Protein AF-A0A852DT13-F1 (afdb_monomer_lite)

Secondary structure (DSSP, 8-state):
-HHHHHHHHHHT-GGGTT--HHHHHHHHHHHIIIIIS--S--S-HHHHH--------SS--SS-HHHHHHHHHHH-

pLDDT: mean 96.14, std 3.28, range [72.19, 98.75]

Radius of gyration: 15.36 Å; chains: 1; bounding box: 38×34×32 Å

Structure (mmCIF, N/CA/C/O backbone):
data_AF-A0A852DT13-F1
#
_entry.id   AF-A0A852DT13-F1
#
loop_
_atom_site.group_PDB
_atom_site.id
_atom_site.type_symbol
_atom_site.label_atom_id
_atom_site.label_alt_id
_atom_site.label_comp_id
_atom_site.label_asym_id
_atom_site.label_entity_id
_atom_site.label_seq_id
_atom_site.pdbx_PDB_ins_code
_atom_site.Cartn_x
_atom_site.Cartn_y
_atom_site.Cartn_z
_atom_site.occupancy
_atom_site.B_iso_or_equiv
_atom_site.auth_seq_id
_atom_site.auth_comp_id
_atom_site.auth_asym_id
_atom_site.auth_atom_id
_atom_site.pdbx_PDB_model_num
ATOM 1 N N . PRO A 1 1 ? -4.547 5.098 0.041 1.00 97.62 1 PRO A N 1
ATOM 2 C CA . PRO A 1 1 ? -3.834 5.693 1.215 1.00 97.62 1 PRO A CA 1
ATOM 3 C C . PRO A 1 1 ? -4.744 6.060 2.399 1.00 97.62 1 PRO A C 1
ATOM 5 O O . PRO A 1 1 ? -4.387 5.838 3.552 1.00 97.62 1 PRO A O 1
ATOM 8 N N . GLN A 1 2 ? -5.919 6.615 2.105 1.00 97.94 2 GLN A N 1
ATOM 9 C CA . GLN A 1 2 ? -6.945 7.055 3.048 1.00 97.94 2 GLN A CA 1
ATOM 10 C C . GLN A 1 2 ? -7.430 5.896 3.926 1.00 97.94 2 GLN A C 1
ATOM 12 O O . GLN A 1 2 ? -7.357 5.995 5.148 1.00 97.94 2 GLN A O 1
ATOM 17 N N . THR A 1 3 ? -7.757 4.750 3.321 1.00 97.25 3 THR A N 1
ATOM 18 C CA . THR A 1 3 ? -8.113 3.515 4.038 1.00 97.25 3 THR A CA 1
ATOM 19 C C . THR A 1 3 ? -7.022 3.083 5.024 1.00 97.25 3 THR A C 1
ATOM 21 O O . THR A 1 3 ? -7.312 2.665 6.143 1.00 97.25 3 THR A O 1
ATOM 24 N N . CYS A 1 4 ? -5.741 3.227 4.664 1.00 97.69 4 CYS A N 1
ATOM 25 C CA . CYS A 1 4 ? -4.635 2.931 5.580 1.00 97.69 4 CYS A CA 1
ATOM 26 C C . CYS A 1 4 ? -4.595 3.905 6.766 1.00 97.69 4 CYS A C 1
ATOM 28 O O . CYS A 1 4 ? -4.340 3.478 7.891 1.00 97.69 4 CYS A O 1
ATOM 30 N N . LEU A 1 5 ? -4.863 5.195 6.537 1.00 97.94 5 LEU A N 1
ATOM 31 C CA . LEU A 1 5 ? -4.917 6.201 7.599 1.00 97.94 5 LEU A CA 1
ATOM 32 C C . LEU A 1 5 ? -6.073 5.936 8.569 1.00 97.94 5 LEU A C 1
ATOM 34 O O . LEU A 1 5 ? -5.897 6.030 9.781 1.00 97.94 5 LEU A O 1
ATOM 38 N N . GLU A 1 6 ? -7.245 5.581 8.048 1.00 96.69 6 GLU A N 1
ATOM 39 C CA . GLU A 1 6 ? -8.409 5.195 8.851 1.00 96.69 6 GLU A CA 1
ATOM 40 C C . GLU A 1 6 ? -8.108 3.964 9.710 1.00 96.69 6 GLU A C 1
ATOM 42 O O . GLU A 1 6 ? -8.364 3.973 10.915 1.00 96.69 6 GLU A O 1
ATOM 47 N N . ARG A 1 7 ? -7.476 2.938 9.125 1.00 96.69 7 ARG A N 1
ATOM 48 C CA . ARG A 1 7 ? -7.046 1.729 9.847 1.00 96.69 7 ARG A CA 1
ATOM 49 C C . ARG A 1 7 ? -6.002 2.033 10.922 1.00 96.69 7 ARG A C 1
ATOM 51 O O . ARG A 1 7 ? -6.107 1.501 12.026 1.00 96.69 7 ARG A O 1
ATOM 58 N N . LEU A 1 8 ? -5.037 2.912 10.639 1.00 97.19 8 LEU A N 1
ATOM 59 C CA . LEU A 1 8 ? -4.065 3.389 11.629 1.00 97.19 8 LEU A CA 1
ATOM 60 C C . LEU A 1 8 ? -4.760 4.061 12.816 1.00 97.19 8 LEU A C 1
ATOM 62 O O . LEU A 1 8 ? -4.502 3.708 13.966 1.00 97.19 8 LEU A O 1
ATOM 66 N N . ARG A 1 9 ? -5.689 4.982 12.534 1.00 96.25 9 ARG A N 1
ATOM 67 C CA . ARG A 1 9 ? -6.465 5.692 13.560 1.00 96.25 9 ARG A CA 1
ATOM 68 C C . ARG A 1 9 ? -7.319 4.741 14.393 1.00 96.25 9 ARG A C 1
ATOM 70 O O . ARG A 1 9 ? -7.304 4.854 15.612 1.00 96.25 9 ARG A O 1
ATOM 77 N N . ARG A 1 10 ? -8.004 3.776 13.764 1.00 95.81 10 ARG A N 1
ATOM 78 C CA . ARG A 1 10 ? -8.808 2.754 14.463 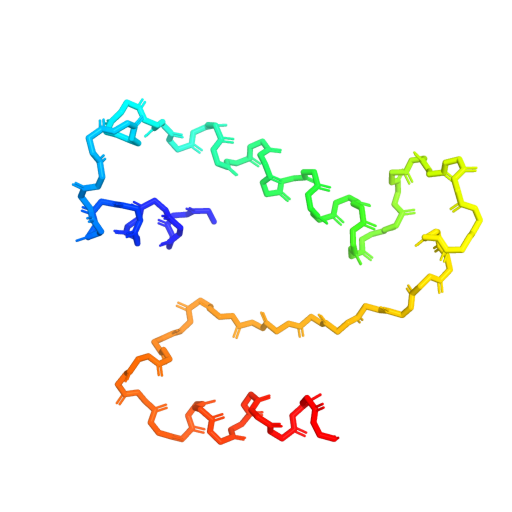1.00 95.81 10 ARG A CA 1
ATOM 79 C C . ARG A 1 10 ? -7.955 1.888 15.390 1.00 95.81 10 ARG A C 1
ATOM 81 O O . ARG A 1 10 ? -8.408 1.536 16.472 1.00 95.81 10 ARG A O 1
ATOM 88 N N . ARG A 1 11 ? -6.726 1.556 14.981 1.00 96.50 11 ARG A N 1
ATOM 89 C CA . ARG A 1 11 ? -5.787 0.770 15.794 1.00 96.50 11 ARG A CA 1
ATOM 90 C C . ARG A 1 11 ? -5.232 1.549 16.992 1.00 96.50 11 ARG A C 1
ATOM 92 O O . ARG A 1 11 ? -4.870 0.923 17.982 1.00 96.50 11 ARG A O 1
ATOM 99 N N . ALA A 1 12 ? -5.159 2.878 16.891 1.00 96.50 12 ALA A N 1
ATOM 100 C CA . ALA A 1 12 ? -4.805 3.796 17.976 1.00 96.50 12 ALA A CA 1
ATOM 101 C C . ALA A 1 12 ? -3.456 3.503 18.672 1.00 96.50 12 ALA A C 1
ATOM 103 O O . ALA A 1 12 ? -3.338 3.633 19.890 1.00 96.50 12 ALA A O 1
ATOM 104 N N . ARG A 1 13 ? -2.415 3.126 17.912 1.00 98.06 13 ARG A N 1
ATOM 105 C CA . ARG A 1 13 ? -1.050 3.021 18.462 1.00 98.06 13 ARG A CA 1
ATOM 106 C C . ARG A 1 13 ? -0.481 4.412 18.715 1.00 98.06 13 ARG A C 1
ATOM 108 O O . ARG A 1 13 ? -0.538 5.270 17.832 1.00 98.06 13 ARG A O 1
ATOM 115 N N . SER A 1 14 ? 0.082 4.627 19.899 1.00 97.38 14 SER A N 1
ATOM 116 C CA . SER A 1 14 ? 0.602 5.932 20.320 1.00 97.38 14 SER A CA 1
ATOM 117 C C . SER A 1 14 ? 1.731 6.421 19.412 1.00 97.38 14 SER A C 1
ATOM 119 O O . SER A 1 14 ? 1.778 7.604 19.081 1.00 97.38 14 SER A O 1
ATOM 121 N N . GLU A 1 15 ? 2.593 5.519 18.943 1.00 97.75 15 GLU A N 1
ATOM 122 C CA . GLU A 1 15 ? 3.729 5.830 18.069 1.00 97.75 15 GLU A CA 1
ATOM 123 C C . GLU A 1 15 ? 3.289 6.303 16.676 1.00 97.75 15 GLU A C 1
ATOM 125 O O . GLU A 1 15 ? 4.007 7.039 16.003 1.00 97.75 15 GLU A O 1
ATOM 130 N N . GLU A 1 16 ? 2.094 5.904 16.240 1.00 97.75 16 GLU A N 1
ATOM 131 C CA . GLU A 1 16 ? 1.565 6.191 14.905 1.00 97.75 16 GLU A CA 1
ATOM 132 C C . GLU A 1 16 ? 0.650 7.424 14.881 1.00 97.75 16 GLU A C 1
ATOM 134 O O . GLU A 1 16 ? 0.253 7.878 13.807 1.00 97.75 16 GLU A O 1
ATOM 139 N N . GLY A 1 17 ? 0.344 8.009 16.046 1.00 94.69 17 GLY A N 1
ATOM 140 C CA . GLY A 1 17 ? -0.605 9.119 16.182 1.00 94.69 17 GLY A CA 1
ATOM 141 C C . GLY A 1 17 ? -0.212 10.397 15.430 1.00 94.69 17 GLY A C 1
ATOM 142 O O . GLY A 1 17 ? -1.077 11.199 15.087 1.00 94.69 17 GLY A O 1
ATOM 143 N N . GLY A 1 18 ? 1.078 10.582 15.132 1.00 96.62 18 GLY A N 1
ATOM 144 C CA . GLY A 1 18 ? 1.587 11.725 14.367 1.00 96.62 18 GLY A CA 1
ATOM 145 C C . GLY A 1 18 ? 1.582 11.544 12.843 1.00 96.62 18 GLY A C 1
ATOM 146 O O . GLY A 1 18 ? 1.874 12.502 12.121 1.00 96.62 18 GLY A O 1
ATOM 147 N N . ILE A 1 19 ? 1.277 10.346 12.331 1.00 98.06 19 ILE A N 1
ATOM 148 C CA . ILE A 1 19 ? 1.382 10.039 10.899 1.00 98.06 19 ILE A CA 1
ATOM 149 C C . ILE A 1 19 ? 0.332 10.821 10.099 1.00 98.06 19 ILE A C 1
ATOM 151 O O . ILE A 1 19 ? -0.872 10.721 10.329 1.00 98.06 19 ILE A O 1
ATOM 155 N N . GLN A 1 20 ? 0.807 11.582 9.112 1.00 97.81 20 GLN A N 1
ATOM 156 C CA . GLN A 1 20 ? -0.027 12.381 8.211 1.00 97.81 20 GLN A CA 1
ATOM 157 C C . GLN A 1 20 ? -0.322 11.633 6.906 1.00 97.81 20 GLN A C 1
ATOM 159 O O . GLN A 1 20 ? 0.478 10.806 6.465 1.00 97.81 20 GLN A O 1
ATOM 164 N N . LEU A 1 21 ? -1.426 11.982 6.233 1.00 98.50 21 LEU A N 1
ATOM 165 C CA . LEU A 1 21 ? -1.816 11.365 4.957 1.00 98.50 21 LEU A CA 1
ATOM 166 C C . LEU A 1 21 ? -0.691 11.426 3.911 1.00 98.50 21 LEU A C 1
ATOM 168 O O . LEU A 1 21 ? -0.363 10.404 3.316 1.00 98.50 21 LEU A O 1
ATOM 172 N N . GLY A 1 22 ? -0.027 12.577 3.772 1.00 98.62 22 GLY A N 1
ATOM 173 C CA . GLY A 1 22 ? 1.071 12.748 2.813 1.00 98.62 22 GLY A CA 1
ATOM 174 C C . GLY A 1 22 ? 2.277 11.832 3.058 1.00 98.62 22 GLY A C 1
ATOM 175 O O . GLY A 1 22 ? 3.036 11.522 2.141 1.00 98.62 22 GLY A O 1
ATOM 176 N N . TYR A 1 23 ? 2.470 11.337 4.285 1.00 98.56 23 TYR A N 1
ATOM 177 C CA . TYR A 1 23 ? 3.470 10.298 4.536 1.00 98.56 23 TYR A CA 1
ATOM 178 C C . TYR A 1 23 ? 3.041 8.957 3.926 1.00 98.56 23 TYR A C 1
ATOM 180 O O . TYR A 1 23 ? 3.833 8.315 3.236 1.00 98.56 23 TYR A O 1
ATOM 188 N N . LEU A 1 24 ? 1.777 8.572 4.109 1.00 98.62 24 LEU A N 1
ATOM 189 C CA . LEU A 1 24 ? 1.220 7.339 3.548 1.00 98.62 24 LEU A CA 1
ATOM 190 C C . LEU A 1 24 ? 1.119 7.379 2.021 1.00 98.62 24 LEU A C 1
ATOM 192 O O . LEU A 1 24 ? 1.318 6.352 1.384 1.00 98.62 24 LEU A O 1
ATOM 196 N N . GLU A 1 25 ? 0.856 8.542 1.425 1.00 98.75 25 GLU A N 1
ATOM 197 C CA . GLU A 1 25 ? 0.875 8.722 -0.034 1.00 98.75 25 GLU A CA 1
ATOM 198 C C . GLU A 1 25 ? 2.265 8.442 -0.619 1.00 98.75 25 GLU A C 1
ATOM 200 O O . GLU A 1 25 ? 2.383 7.720 -1.609 1.00 98.75 25 GLU A O 1
ATOM 205 N N . ARG A 1 26 ? 3.335 8.918 0.036 1.00 98.75 26 ARG A N 1
ATOM 206 C CA . ARG A 1 26 ? 4.718 8.617 -0.376 1.00 98.75 26 ARG A CA 1
ATOM 207 C C . ARG A 1 26 ? 5.074 7.140 -0.225 1.00 98.75 26 ARG A C 1
ATOM 209 O O . ARG A 1 26 ? 5.795 6.604 -1.063 1.00 98.75 26 ARG A O 1
ATOM 216 N N . LEU A 1 27 ? 4.611 6.483 0.838 1.00 98.62 27 LEU A N 1
ATOM 217 C CA . LEU A 1 27 ? 4.811 5.040 1.011 1.00 98.62 27 LEU A CA 1
ATOM 218 C C . LEU A 1 27 ? 4.051 4.237 -0.049 1.00 98.62 27 LEU A C 1
ATOM 220 O O . LEU A 1 27 ? 4.617 3.338 -0.663 1.00 98.62 27 LEU A O 1
ATOM 224 N N . HIS A 1 28 ? 2.797 4.601 -0.309 1.00 98.50 28 HIS A N 1
ATOM 225 C CA . HIS A 1 28 ? 1.989 3.972 -1.345 1.00 98.50 28 HIS A CA 1
ATOM 226 C C . HIS A 1 28 ? 2.645 4.101 -2.725 1.00 98.50 28 HIS A C 1
ATOM 228 O O . HIS A 1 28 ? 2.819 3.092 -3.396 1.00 98.50 28 HIS A O 1
ATOM 234 N N . GLY A 1 29 ? 3.119 5.294 -3.102 1.00 98.62 29 GLY A N 1
ATOM 235 C CA . GLY A 1 29 ? 3.831 5.487 -4.368 1.00 98.62 29 GLY A CA 1
ATOM 236 C C . GLY A 1 29 ? 5.082 4.611 -4.505 1.00 98.62 29 GLY A C 1
ATOM 237 O O . GLY A 1 29 ? 5.338 4.075 -5.579 1.00 98.62 29 GLY A O 1
ATOM 238 N N . GLN A 1 30 ? 5.835 4.398 -3.420 1.00 98.62 30 GLN A N 1
ATOM 239 C CA . GLN A 1 30 ? 6.976 3.473 -3.434 1.00 98.62 30 GLN A CA 1
ATOM 240 C C . GLN A 1 30 ? 6.541 2.021 -3.671 1.00 98.62 30 GLN A C 1
ATOM 242 O O . GLN A 1 30 ? 7.186 1.316 -4.443 1.00 98.62 30 GLN A O 1
ATOM 247 N N . HIS A 1 31 ? 5.450 1.575 -3.043 1.00 98.31 31 HIS A N 1
ATOM 248 C CA . HIS A 1 31 ? 4.920 0.226 -3.253 1.00 98.31 31 HIS A CA 1
ATOM 249 C C . HIS A 1 31 ? 4.403 0.031 -4.684 1.00 98.31 31 HIS A C 1
ATOM 251 O O . HIS A 1 31 ? 4.717 -0.989 -5.291 1.00 98.31 31 HIS A O 1
ATOM 257 N N . GLU A 1 32 ? 3.687 1.009 -5.244 1.00 98.38 32 GLU A N 1
ATOM 258 C CA . GLU A 1 32 ? 3.209 0.966 -6.633 1.00 98.38 32 GLU A CA 1
ATOM 259 C C . GLU A 1 32 ? 4.375 0.896 -7.626 1.00 98.38 32 GLU A C 1
ATOM 261 O O . GLU A 1 32 ? 4.398 0.034 -8.505 1.00 98.38 32 GLU A O 1
ATOM 266 N N . LEU A 1 33 ? 5.390 1.752 -7.458 1.00 98.38 33 LEU A N 1
ATOM 267 C CA . LEU A 1 33 ? 6.573 1.749 -8.323 1.00 98.38 33 LEU A CA 1
ATOM 268 C C . LEU A 1 33 ? 7.346 0.431 -8.242 1.00 98.38 33 LEU A C 1
ATOM 270 O O . LEU A 1 33 ? 7.824 -0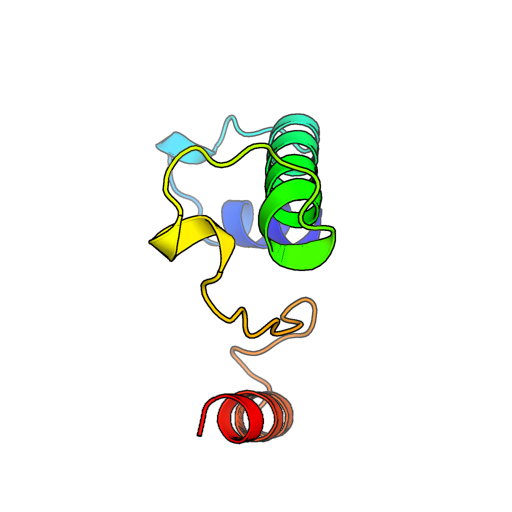.057 -9.266 1.00 98.38 33 LEU A O 1
ATOM 274 N N . TRP A 1 34 ? 7.462 -0.157 -7.052 1.00 97.25 34 TRP A N 1
ATOM 275 C CA . TRP A 1 34 ? 8.244 -1.373 -6.861 1.00 97.25 34 TRP A CA 1
ATOM 276 C C . TRP A 1 34 ? 7.482 -2.636 -7.268 1.00 97.25 34 TRP A C 1
ATOM 278 O O . TRP A 1 34 ? 7.961 -3.407 -8.101 1.00 97.25 34 TRP A O 1
ATOM 288 N N . LEU A 1 35 ? 6.315 -2.866 -6.672 1.00 97.44 35 LEU A N 1
ATOM 289 C CA . LEU A 1 35 ? 5.623 -4.154 -6.716 1.00 97.44 35 LEU A CA 1
ATOM 290 C C . LEU A 1 35 ? 4.685 -4.283 -7.923 1.00 97.44 35 LEU A C 1
ATOM 292 O O . LEU A 1 35 ? 4.480 -5.399 -8.399 1.00 97.44 35 LEU A O 1
ATOM 296 N N . VAL A 1 36 ? 4.155 -3.163 -8.432 1.00 96.88 36 VAL A N 1
ATOM 297 C CA . VAL A 1 36 ? 3.162 -3.142 -9.521 1.00 96.88 36 VAL A CA 1
ATOM 298 C C . VAL A 1 36 ? 3.801 -2.703 -10.838 1.00 96.88 36 VAL A C 1
ATOM 300 O O . VAL A 1 36 ? 3.888 -3.494 -11.775 1.00 96.88 36 VAL A O 1
ATOM 303 N N . ALA A 1 37 ? 4.315 -1.473 -10.910 1.00 97.38 37 ALA A N 1
ATOM 304 C CA . ALA A 1 37 ? 4.918 -0.924 -12.126 1.00 97.38 37 ALA A CA 1
ATOM 305 C C . ALA A 1 37 ? 6.321 -1.485 -12.421 1.00 97.38 37 ALA A C 1
ATOM 307 O O . ALA A 1 37 ? 6.815 -1.334 -13.538 1.00 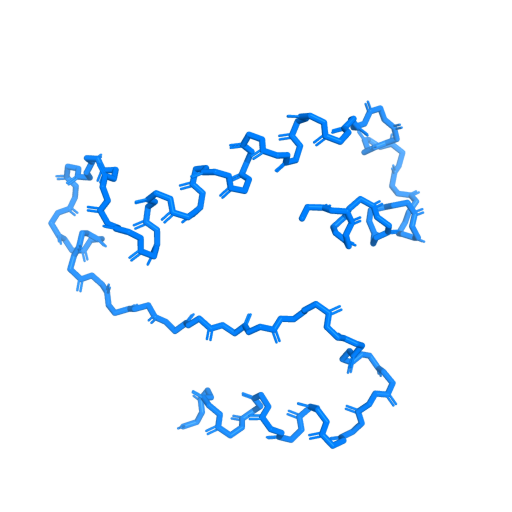97.38 37 ALA A O 1
ATOM 308 N N . ARG A 1 38 ? 6.977 -2.104 -11.426 1.00 95.88 38 ARG A N 1
ATOM 309 C CA . ARG A 1 38 ? 8.364 -2.608 -11.496 1.00 95.88 38 ARG A CA 1
ATOM 310 C C . ARG A 1 38 ? 9.366 -1.579 -12.043 1.00 95.88 38 ARG A C 1
ATOM 312 O O . ARG A 1 38 ? 10.315 -1.928 -12.740 1.00 95.88 38 ARG A O 1
ATOM 319 N N . ALA A 1 39 ? 9.147 -0.312 -11.708 1.00 96.81 39 ALA A N 1
ATOM 320 C CA . ALA A 1 39 ? 9.956 0.830 -12.122 1.00 96.81 39 ALA A CA 1
ATOM 321 C C . ALA A 1 39 ? 11.052 1.189 -11.104 1.00 96.81 39 ALA A C 1
ATOM 323 O O . ALA A 1 39 ? 11.964 1.950 -11.421 1.00 96.81 39 ALA A O 1
ATOM 324 N N . THR A 1 40 ? 10.982 0.658 -9.881 1.00 97.06 40 THR A N 1
ATOM 325 C CA . THR A 1 40 ? 12.048 0.817 -8.884 1.00 97.06 40 THR A CA 1
ATOM 326 C C . THR A 1 40 ? 13.256 -0.041 -9.251 1.00 97.06 40 THR A C 1
ATOM 328 O O . THR A 1 40 ? 13.130 -1.244 -9.484 1.00 97.06 40 THR A O 1
ATOM 331 N N . GLU A 1 41 ? 14.445 0.560 -9.261 1.00 96.50 41 GLU A N 1
ATOM 332 C CA . GLU A 1 41 ? 15.690 -0.172 -9.474 1.00 96.50 41 GLU A CA 1
ATOM 333 C C . GLU A 1 41 ? 15.997 -1.078 -8.272 1.00 96.50 41 GLU A C 1
ATOM 335 O O . GLU A 1 41 ? 16.178 -0.613 -7.148 1.00 96.50 41 GLU A O 1
ATOM 340 N N . ILE A 1 42 ? 16.056 -2.391 -8.516 1.00 96.56 42 ILE A N 1
ATOM 341 C CA . ILE A 1 42 ? 16.380 -3.405 -7.508 1.00 96.56 42 ILE A CA 1
ATOM 342 C C . ILE A 1 42 ? 17.668 -4.124 -7.916 1.00 96.56 42 ILE A C 1
ATOM 344 O O . ILE A 1 42 ? 17.713 -4.840 -8.923 1.00 96.56 42 ILE A O 1
ATOM 348 N N . HIS A 1 43 ? 18.709 -3.971 -7.096 1.00 96.50 43 HIS A N 1
ATOM 349 C CA . HIS A 1 43 ? 20.028 -4.570 -7.336 1.00 96.50 43 HIS A CA 1
ATOM 350 C C . HIS A 1 43 ? 20.111 -6.062 -6.966 1.00 96.50 43 HIS A C 1
ATOM 352 O O . HIS A 1 43 ? 21.081 -6.732 -7.306 1.00 96.50 43 HIS A O 1
ATOM 358 N N . CYS A 1 44 ? 19.088 -6.608 -6.304 1.00 96.25 44 CYS A N 1
ATOM 359 C CA . CYS A 1 44 ? 18.967 -8.041 -6.048 1.00 96.25 44 CYS A CA 1
ATOM 360 C C . CYS A 1 44 ? 18.142 -8.710 -7.158 1.00 96.25 44 CYS A C 1
ATOM 362 O O . CYS A 1 44 ? 16.934 -8.492 -7.263 1.00 96.25 44 CYS A O 1
ATOM 364 N N . GLU A 1 45 ? 18.779 -9.547 -7.982 1.00 94.25 45 GLU A N 1
ATOM 365 C CA . GLU A 1 45 ? 18.121 -10.199 -9.124 1.00 94.25 45 GLU A CA 1
ATOM 366 C C . GLU A 1 45 ? 16.937 -11.081 -8.701 1.00 94.25 45 GLU A C 1
ATOM 368 O O . GLU A 1 45 ? 15.878 -11.029 -9.331 1.00 94.25 45 GLU A O 1
ATOM 373 N N . ALA A 1 46 ? 17.095 -11.845 -7.615 1.00 95.94 46 ALA A N 1
ATOM 374 C CA . ALA A 1 46 ? 16.042 -12.709 -7.090 1.00 95.94 46 ALA A CA 1
ATOM 375 C C . ALA A 1 46 ? 14.798 -11.896 -6.696 1.00 95.94 46 ALA A C 1
ATOM 377 O O . ALA A 1 46 ? 13.688 -12.231 -7.102 1.00 95.94 46 ALA A O 1
ATOM 378 N N . ALA A 1 47 ? 14.987 -10.780 -5.984 1.00 94.19 47 ALA A N 1
ATOM 379 C CA . ALA A 1 47 ? 13.891 -9.894 -5.601 1.00 94.19 47 ALA A CA 1
ATOM 380 C C . ALA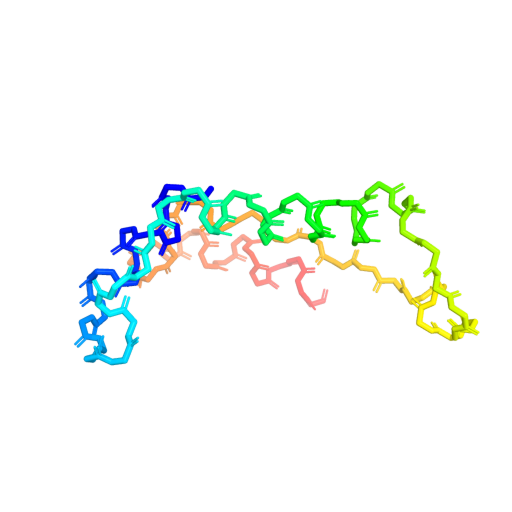 A 1 47 ? 13.250 -9.209 -6.819 1.00 94.19 47 ALA A C 1
ATOM 382 O O . ALA A 1 47 ? 12.029 -9.110 -6.903 1.00 94.19 47 ALA A O 1
ATOM 383 N N . ARG A 1 48 ? 14.054 -8.790 -7.806 1.00 94.50 48 ARG A N 1
ATOM 384 C CA . ARG A 1 48 ? 13.559 -8.147 -9.035 1.00 94.50 48 ARG A CA 1
ATOM 385 C C . ARG A 1 48 ? 12.631 -9.058 -9.844 1.00 94.50 48 ARG A C 1
ATOM 387 O O . ARG A 1 48 ? 11.688 -8.566 -10.462 1.00 94.50 48 ARG A O 1
ATOM 394 N N . ARG A 1 49 ? 12.897 -10.368 -9.859 1.00 94.19 49 ARG A N 1
ATOM 395 C CA . ARG A 1 49 ? 12.118 -11.371 -10.609 1.00 94.19 49 ARG A CA 1
ATOM 396 C C . ARG A 1 49 ? 11.023 -12.058 -9.799 1.00 94.19 49 ARG A C 1
ATOM 398 O O . ARG A 1 49 ? 10.252 -12.814 -10.383 1.00 94.19 49 ARG A O 1
ATOM 405 N N . ALA A 1 50 ? 10.947 -11.818 -8.493 1.00 96.12 50 ALA A N 1
ATOM 406 C CA . ALA A 1 50 ? 9.966 -12.477 -7.646 1.00 96.12 50 ALA A CA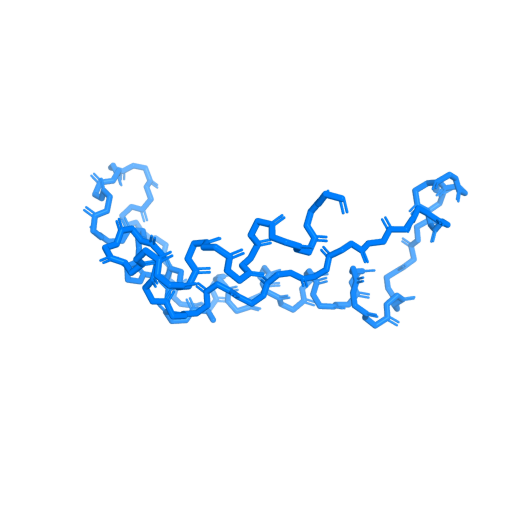 1
ATOM 407 C C . ALA A 1 50 ? 8.532 -12.224 -8.166 1.00 96.12 50 ALA A C 1
ATOM 409 O O . ALA A 1 50 ? 8.202 -11.078 -8.520 1.00 96.12 50 ALA A O 1
ATOM 410 N N . PRO A 1 51 ? 7.683 -13.267 -8.247 1.00 96.12 51 PRO A N 1
ATOM 411 C CA . PRO A 1 51 ? 6.272 -13.094 -8.560 1.00 96.12 51 PRO A CA 1
ATOM 412 C C . PRO A 1 51 ? 5.596 -12.297 -7.440 1.00 96.12 51 PRO A C 1
ATOM 414 O O . PRO A 1 51 ? 5.957 -12.420 -6.270 1.00 96.12 51 PRO A O 1
ATOM 417 N N . VAL A 1 52 ? 4.629 -11.462 -7.810 1.00 96.94 52 VAL A N 1
ATOM 418 C CA . VAL A 1 52 ? 3.880 -10.617 -6.874 1.00 96.94 52 VAL A CA 1
ATOM 419 C C . VAL A 1 52 ? 2.402 -10.922 -7.055 1.00 96.94 52 VAL A C 1
ATO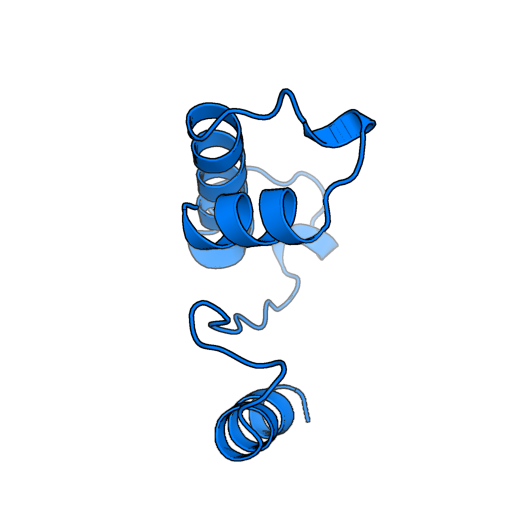M 421 O O . VAL A 1 52 ? 1.878 -10.785 -8.158 1.00 96.94 52 VAL A O 1
ATOM 424 N N . LEU A 1 53 ? 1.746 -11.329 -5.971 1.00 97.19 53 LEU A N 1
ATOM 425 C CA . LEU A 1 53 ? 0.293 -11.400 -5.881 1.00 97.19 53 LEU A CA 1
ATOM 426 C C . LEU A 1 53 ? -0.215 -10.072 -5.319 1.00 97.19 53 LEU A C 1
ATOM 428 O O . LEU A 1 53 ? 0.217 -9.649 -4.246 1.00 97.19 53 LEU A O 1
ATOM 432 N N . VAL A 1 54 ? -1.125 -9.420 -6.039 1.00 97.19 54 VAL A N 1
ATOM 433 C CA . VAL A 1 54 ? -1.747 -8.164 -5.608 1.00 97.19 54 VAL A CA 1
ATOM 434 C C . VAL A 1 54 ? -3.155 -8.467 -5.126 1.00 97.19 54 VAL A C 1
ATOM 436 O O . VAL A 1 54 ? -3.976 -8.970 -5.886 1.00 97.19 54 VAL A O 1
ATOM 439 N N . LEU A 1 55 ? -3.427 -8.150 -3.863 1.00 96.50 55 LEU A N 1
ATOM 440 C CA . LEU A 1 55 ? -4.743 -8.306 -3.257 1.00 96.50 55 LEU A CA 1
ATOM 441 C C . LEU A 1 55 ? -5.329 -6.926 -2.982 1.00 96.50 55 LEU A C 1
ATOM 443 O O . LEU A 1 55 ? -4.777 -6.158 -2.193 1.00 96.50 55 LEU A O 1
ATOM 447 N N . ASP A 1 56 ? -6.461 -6.626 -3.610 1.00 94.94 56 ASP A N 1
ATOM 448 C CA . ASP A 1 56 ? -7.228 -5.431 -3.282 1.00 94.94 56 ASP A CA 1
ATOM 449 C C . ASP A 1 56 ? -7.925 -5.625 -1.927 1.00 94.94 56 ASP A C 1
ATOM 451 O O . ASP A 1 56 ? -8.809 -6.469 -1.758 1.00 94.94 56 ASP A O 1
ATOM 455 N N . VAL A 1 57 ? -7.516 -4.820 -0.954 1.00 95.62 57 VAL A N 1
ATOM 456 C CA . VAL A 1 57 ? -8.045 -4.822 0.410 1.00 95.62 57 VAL A CA 1
ATOM 457 C C . VAL A 1 57 ? -8.582 -3.450 0.800 1.00 95.62 57 VAL A C 1
ATOM 459 O O . VAL A 1 57 ? -8.495 -3.077 1.970 1.00 95.62 57 VAL A O 1
ATOM 462 N N . GLU A 1 58 ? -9.104 -2.665 -0.146 1.00 94.75 58 GLU A N 1
ATOM 463 C CA . GLU A 1 58 ? -9.808 -1.418 0.187 1.00 94.75 58 GLU A CA 1
ATOM 464 C C . GLU A 1 58 ? -11.145 -1.691 0.881 1.00 94.75 58 GLU A C 1
ATOM 466 O O . GLU A 1 58 ? -11.493 -1.018 1.851 1.00 94.75 58 GLU A O 1
ATOM 471 N N . GLN A 1 59 ? -11.850 -2.723 0.419 1.00 92.50 59 GLN A N 1
ATOM 472 C CA . GLN A 1 59 ? -13.122 -3.181 0.974 1.00 92.50 59 GLN A CA 1
ATOM 473 C C . GLN A 1 59 ? -12.933 -3.817 2.358 1.00 92.50 59 GLN A C 1
ATOM 475 O O . GLN A 1 59 ? -11.827 -4.234 2.723 1.00 92.50 59 GLN A O 1
ATOM 480 N N . ASP A 1 60 ? -14.015 -3.888 3.139 1.00 90.44 60 ASP A N 1
ATOM 481 C CA . ASP A 1 60 ? -13.958 -4.558 4.433 1.00 90.44 60 ASP A CA 1
ATOM 482 C C . ASP A 1 60 ? -13.673 -6.048 4.239 1.00 90.44 60 ASP A C 1
ATOM 484 O O . ASP A 1 60 ? -14.316 -6.738 3.455 1.00 90.44 60 ASP A O 1
ATOM 488 N N . PHE A 1 61 ? -12.666 -6.524 4.955 1.00 94.12 61 PHE A N 1
ATOM 489 C CA . PHE A 1 61 ? -12.295 -7.928 5.012 1.00 94.12 61 PHE A CA 1
ATOM 490 C C . PHE A 1 61 ? -12.626 -8.524 6.378 1.00 94.12 61 PHE A C 1
ATOM 492 O O . PHE A 1 61 ? -12.830 -9.726 6.486 1.00 94.12 61 PHE A O 1
ATOM 499 N N . GLU A 1 62 ? -12.668 -7.713 7.435 1.00 92.12 62 GLU A N 1
ATOM 500 C CA . GLU A 1 62 ? -12.812 -8.199 8.808 1.00 92.12 62 GLU A CA 1
ATOM 501 C C . GLU A 1 62 ? -14.209 -8.786 9.044 1.00 92.12 62 GLU A C 1
ATOM 503 O O . GLU A 1 62 ? -14.330 -9.805 9.722 1.00 92.12 62 GLU A O 1
ATOM 508 N N . HIS A 1 63 ? -15.242 -8.205 8.420 1.00 94.31 63 HIS A N 1
ATOM 509 C CA . HIS A 1 63 ? -16.639 -8.606 8.627 1.00 94.31 63 HIS A CA 1
ATOM 510 C C . HIS A 1 63 ? -17.349 -9.132 7.367 1.00 94.31 63 HIS A C 1
ATOM 512 O O . HIS A 1 63 ? -18.517 -9.510 7.449 1.00 94.31 63 HIS A O 1
ATOM 518 N N . ASP A 1 64 ? -16.675 -9.197 6.214 1.00 96.62 64 ASP A N 1
ATOM 519 C CA . ASP A 1 64 ? -17.250 -9.701 4.959 1.00 96.62 64 ASP A CA 1
ATOM 520 C C . ASP A 1 64 ? -16.694 -11.090 4.606 1.00 96.62 64 ASP A C 1
ATOM 522 O O . ASP A 1 64 ? -15.630 -11.242 4.003 1.00 96.62 64 ASP A O 1
ATOM 526 N N . VAL A 1 65 ? -17.451 -12.131 4.964 1.00 96.31 65 VAL A N 1
ATOM 527 C CA . VAL A 1 65 ? -17.093 -13.537 4.705 1.00 96.31 65 VAL A CA 1
ATOM 528 C C . VAL A 1 65 ? -17.012 -13.848 3.206 1.00 96.31 65 VAL A C 1
ATOM 530 O O . VAL A 1 65 ? -16.179 -14.654 2.784 1.00 96.31 65 VAL A O 1
ATOM 533 N N . ALA A 1 66 ? -17.845 -13.212 2.378 1.00 96.06 66 ALA A N 1
ATOM 534 C CA . ALA A 1 66 ? -17.795 -13.419 0.935 1.00 96.06 66 ALA A CA 1
ATOM 535 C C . ALA A 1 66 ? -16.489 -12.851 0.366 1.00 96.06 66 ALA A C 1
ATOM 537 O O . ALA A 1 66 ? -15.802 -13.532 -0.403 1.00 96.06 66 ALA A O 1
ATOM 538 N N . ARG A 1 67 ? -16.094 -11.648 0.804 1.00 95.12 67 ARG A N 1
ATOM 539 C CA . ARG A 1 67 ? -14.811 -11.041 0.433 1.00 95.12 67 ARG A CA 1
ATOM 540 C C . ARG A 1 67 ? -13.625 -11.858 0.933 1.00 95.12 67 ARG A C 1
ATOM 542 O O . ARG A 1 67 ? -12.657 -12.026 0.190 1.00 95.12 67 ARG A O 1
ATOM 549 N N . GLN A 1 68 ? -13.706 -12.411 2.145 1.00 96.19 68 GLN A N 1
ATOM 550 C CA . GLN A 1 68 ? -12.690 -13.327 2.666 1.00 96.19 68 GLN A CA 1
ATOM 551 C C . GLN A 1 68 ? -12.500 -14.523 1.732 1.00 96.19 68 GLN A C 1
ATOM 553 O O . GLN A 1 68 ? -11.381 -14.773 1.289 1.00 96.19 68 GLN A O 1
ATOM 558 N N . GLY A 1 69 ? -13.586 -15.206 1.359 1.00 95.88 69 GLY A N 1
ATOM 559 C CA . GLY A 1 69 ? -13.533 -16.338 0.431 1.00 95.88 69 GLY A CA 1
ATOM 560 C C . GLY A 1 69 ? -12.927 -15.973 -0.928 1.00 95.88 69 GLY A C 1
ATOM 561 O O . GLY A 1 69 ? -12.059 -16.687 -1.426 1.00 95.88 69 GLY A O 1
ATOM 562 N N . GLN A 1 70 ? -13.324 -14.831 -1.499 1.00 95.62 70 GLN A N 1
ATOM 563 C CA . GLN A 1 70 ? -12.788 -14.337 -2.774 1.00 95.62 70 GLN A CA 1
ATOM 564 C C . GLN A 1 70 ? -11.280 -14.071 -2.735 1.00 95.62 70 GLN A C 1
ATOM 566 O O . GLN A 1 70 ? -10.582 -14.378 -3.701 1.00 95.62 70 GLN A O 1
ATOM 571 N N . LEU A 1 71 ? -10.773 -13.470 -1.654 1.00 95.94 71 LEU A N 1
ATOM 572 C CA . LEU A 1 71 ? -9.344 -13.187 -1.516 1.00 95.94 71 LEU A CA 1
ATOM 573 C C . LEU A 1 71 ? -8.548 -14.454 -1.191 1.00 95.94 71 LEU A C 1
ATOM 575 O O . LEU A 1 71 ? -7.471 -14.643 -1.746 1.00 95.94 71 LEU A O 1
ATOM 579 N N . MET A 1 72 ? -9.081 -15.357 -0.361 1.00 95.88 72 MET A N 1
ATOM 580 C CA . MET A 1 72 ? -8.419 -16.634 -0.059 1.00 95.88 72 MET A CA 1
ATOM 581 C C . MET A 1 72 ? -8.278 -17.518 -1.304 1.00 95.88 72 MET A C 1
ATOM 583 O O . MET A 1 72 ? -7.241 -18.150 -1.480 1.00 95.88 72 MET A O 1
ATOM 587 N N . ALA A 1 73 ? -9.260 -17.503 -2.211 1.00 96.00 73 ALA A N 1
ATOM 588 C CA . ALA A 1 73 ? -9.187 -18.230 -3.480 1.00 96.00 73 ALA A CA 1
ATOM 589 C C . ALA A 1 73 ? -8.069 -17.740 -4.424 1.00 96.00 73 ALA A C 1
ATOM 591 O O . ALA A 1 73 ? -7.711 -18.457 -5.349 1.00 96.00 73 ALA A O 1
ATOM 592 N N . GLN A 1 74 ? -7.522 -16.537 -4.212 1.00 94.06 74 GLN A N 1
ATOM 593 C CA . GLN A 1 74 ? -6.403 -16.000 -5.001 1.00 94.06 74 GLN A CA 1
ATOM 594 C C . GLN A 1 74 ? -5.029 -16.362 -4.419 1.00 94.06 74 GLN A C 1
ATOM 596 O O . GLN A 1 74 ? -4.018 -16.200 -5.097 1.00 94.06 74 GLN A O 1
ATOM 601 N N . VAL A 1 75 ? -4.986 -16.796 -3.155 1.00 90.69 75 VAL A N 1
ATOM 602 C CA . VAL A 1 75 ? -3.750 -17.139 -2.432 1.00 90.69 75 VAL A CA 1
ATOM 603 C C . VAL A 1 75 ? -3.425 -18.638 -2.535 1.00 90.69 75 VAL A C 1
ATOM 605 O O . VAL A 1 75 ? -2.272 -19.014 -2.333 1.00 90.69 75 VAL A O 1
ATOM 608 N N . GLY A 1 76 ? -4.429 -19.476 -2.824 1.00 72.19 76 GLY A N 1
ATOM 609 C CA . GLY A 1 76 ? -4.336 -20.941 -2.889 1.00 72.19 76 GLY A CA 1
ATOM 610 C C . GLY A 1 76 ? -3.895 -21.504 -4.232 1.00 72.19 76 GLY A C 1
ATOM 611 O O . GLY A 1 76 ? -4.303 -20.946 -5.273 1.00 72.19 76 GLY A O 1
#

Organism: Passerina amoena (NCBI:txid142471)

Foldseek 3Di:
DVLVVVVLVVVPDPVCVPDDPVVVVVVVVVCCCVQPVVVDDDPDPCSSPDHHDDDDDSDDPPPDPVSVVVRVVSVD

Sequence (76 aa):
PQTCLERLRRRARSEEGGIQLGYLERLHGQHELWLVARATEIHCEAARRAPVLVLDVEQDFEHDVARQGQLMAQVG

InterPro domains:
  IPR027417 P-loop containing nucleoside triphosphate hydrolase [G3DSA:3.40.50.300] (1-76)
  IPR027417 P-loop containing nucleoside triphosphate hydrolase [SSF52540] (1-67)
  IPR031314 Deoxynucleoside kinase domain [PF01712] (1-75)
  IPR050566 Deoxyribonucleoside Kinase [PTHR10513] (1-75)